Protein AF-A0A2N5G0T4-F1 (afdb_monomer_lite)

Sequence (77 aa):
MSECQLNHSAEDVKNKYEQQKEHLPSQLQPLMEEFLQKEHTQEILNDVFHLLKKYDLASEDEKEERERRLYLVVNNV

Foldseek 3Di:
DDPDPDQDDLVLLVVLCVVCVVVDDPVLVVLNVVQSVDDDDSVLSVLSSVLSVCLVVDDPVSVVVSNVVSCVSSVVD

pLDDT: mean 90.48, std 10.21, range [45.75, 96.19]

Radius of gyration: 11.41 Å; chains: 1; bounding box: 26×26×27 Å

Structure (mmCIF, N/CA/C/O backbone):
data_AF-A0A2N5G0T4-F1
#
_entry.id   AF-A0A2N5G0T4-F1
#
loop_
_atom_site.group_PDB
_atom_site.id
_atom_site.type_symbol
_atom_site.label_atom_id
_atom_site.label_alt_id
_atom_site.label_comp_id
_atom_site.label_asym_id
_atom_site.label_entity_id
_atom_site.label_seq_id
_atom_site.pdbx_PDB_ins_code
_atom_site.Cartn_x
_atom_site.Cartn_y
_atom_site.Cartn_z
_atom_site.occupancy
_atom_site.B_iso_or_equiv
_atom_site.auth_seq_id
_atom_site.auth_comp_id
_atom_site.auth_asym_id
_atom_site.auth_atom_id
_atom_site.pdbx_PDB_model_num
ATOM 1 N N . MET A 1 1 ? 2.170 -16.831 -2.939 1.00 46.28 1 MET A N 1
ATOM 2 C CA . MET A 1 1 ? 1.693 -16.050 -1.783 1.00 46.28 1 MET A CA 1
ATOM 3 C C . MET A 1 1 ? 2.512 -16.515 -0.597 1.00 46.28 1 MET A C 1
ATOM 5 O O . MET A 1 1 ? 2.358 -17.654 -0.184 1.00 46.28 1 MET A O 1
ATOM 9 N N . SER A 1 2 ? 3.515 -15.738 -0.190 1.00 45.75 2 SER A N 1
ATOM 10 C CA . SER A 1 2 ? 4.329 -16.085 0.979 1.00 45.75 2 SER A CA 1
ATOM 11 C C . SER A 1 2 ? 3.451 -15.979 2.218 1.00 45.75 2 SER A C 1
ATOM 13 O O . SER A 1 2 ? 2.803 -14.954 2.397 1.00 45.75 2 SER A O 1
ATOM 15 N N . GLU A 1 3 ? 3.430 -17.016 3.049 1.00 52.81 3 GLU A N 1
ATOM 16 C CA . GLU A 1 3 ? 2.785 -16.975 4.360 1.00 52.81 3 GLU A CA 1
ATOM 17 C C . GLU A 1 3 ? 3.424 -15.845 5.174 1.00 52.81 3 GLU A C 1
ATOM 19 O O . GLU A 1 3 ? 4.582 -15.934 5.596 1.00 52.81 3 GLU A O 1
ATOM 24 N N . CYS A 1 4 ? 2.707 -14.733 5.340 1.00 60.22 4 CYS A N 1
ATOM 25 C CA . CYS A 1 4 ? 3.129 -13.710 6.277 1.00 60.22 4 CYS A CA 1
ATOM 26 C C . CYS A 1 4 ? 2.921 -14.266 7.679 1.00 60.22 4 CYS A C 1
ATOM 28 O O . CYS A 1 4 ? 1.797 -14.534 8.087 1.00 60.22 4 CYS A O 1
ATOM 30 N N . GLN A 1 5 ? 4.006 -14.442 8.423 1.00 67.38 5 GLN A N 1
ATOM 31 C CA . GLN A 1 5 ? 3.936 -14.836 9.832 1.00 67.38 5 GLN A CA 1
ATOM 32 C C . GLN A 1 5 ? 3.591 -13.645 10.744 1.00 67.38 5 GLN A C 1
ATOM 34 O O . GLN A 1 5 ? 3.437 -13.814 11.951 1.00 67.38 5 GLN A O 1
ATOM 39 N N . LEU A 1 6 ? 3.502 -12.439 10.172 1.00 77.38 6 LEU A N 1
ATOM 40 C CA . LEU A 1 6 ? 3.196 -11.197 10.865 1.00 77.38 6 LEU A CA 1
ATOM 41 C C . LEU A 1 6 ? 1.865 -10.645 10.363 1.00 77.38 6 LEU A C 1
ATOM 43 O O . LEU A 1 6 ? 1.647 -10.510 9.162 1.00 77.38 6 LEU A O 1
ATOM 47 N N . ASN A 1 7 ? 1.010 -10.306 11.317 1.00 87.00 7 ASN A N 1
ATOM 48 C CA . ASN A 1 7 ? -0.243 -9.610 11.091 1.00 87.00 7 ASN A CA 1
ATOM 49 C C . ASN A 1 7 ? 0.040 -8.113 10.956 1.00 87.00 7 ASN A C 1
ATOM 51 O O . ASN A 1 7 ? 0.536 -7.497 11.903 1.00 87.00 7 ASN A O 1
ATOM 55 N N . HIS A 1 8 ? -0.242 -7.548 9.784 1.00 89.50 8 HIS A N 1
ATOM 56 C CA . HIS A 1 8 ? -0.079 -6.122 9.533 1.00 89.50 8 HIS A CA 1
ATOM 57 C C . HIS A 1 8 ? -1.300 -5.347 10.030 1.00 89.50 8 HIS A C 1
ATOM 59 O O . HIS A 1 8 ? -2.448 -5.663 9.716 1.00 89.50 8 HIS A O 1
ATOM 65 N N . SER A 1 9 ? -1.045 -4.303 10.811 1.00 92.62 9 SER A N 1
ATOM 66 C CA . SER A 1 9 ? -2.084 -3.376 11.250 1.00 92.62 9 SER A CA 1
ATOM 67 C C . SER A 1 9 ? -2.494 -2.424 10.118 1.00 92.62 9 SER A C 1
ATOM 69 O O . SER A 1 9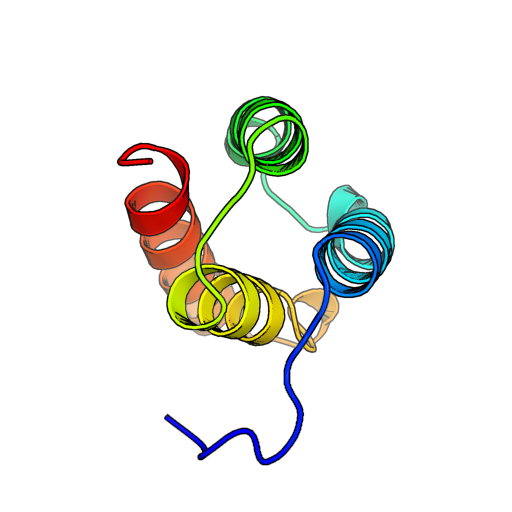 ? -1.762 -2.227 9.147 1.00 92.62 9 SER A O 1
ATOM 71 N N . ALA A 1 10 ? -3.647 -1.764 10.260 1.00 92.38 10 ALA A N 1
ATOM 72 C CA . ALA A 1 10 ? -4.042 -0.687 9.348 1.00 92.38 10 ALA A CA 1
ATOM 73 C C . ALA A 1 10 ? -3.004 0.453 9.313 1.00 92.38 10 ALA A C 1
ATOM 75 O O . ALA A 1 10 ? -2.789 1.068 8.270 1.00 92.38 10 ALA A O 1
ATOM 76 N N . GLU A 1 11 ? -2.308 0.696 10.428 1.00 93.94 11 GLU A N 1
ATOM 77 C CA . GLU A 1 11 ? -1.213 1.663 10.503 1.00 93.94 11 GLU A CA 1
ATOM 78 C C . GLU A 1 11 ? 0.003 1.219 9.674 1.00 93.94 11 GLU A C 1
ATOM 80 O O . GLU A 1 11 ? 0.577 2.032 8.949 1.00 93.94 11 GLU A O 1
ATOM 85 N N . ASP A 1 12 ? 0.352 -0.071 9.687 1.00 94.94 12 ASP A N 1
ATOM 86 C CA . ASP A 1 12 ? 1.418 -0.613 8.834 1.00 94.94 12 ASP A CA 1
ATOM 87 C C . ASP A 1 12 ? 1.089 -0.455 7.349 1.00 94.94 12 ASP A C 1
ATOM 89 O O . ASP A 1 12 ? 1.952 -0.060 6.558 1.00 94.94 12 ASP A O 1
ATOM 93 N N . VAL A 1 13 ? -0.165 -0.732 6.971 1.00 95.19 13 VAL A N 1
ATOM 94 C CA . VAL A 1 13 ? -0.652 -0.547 5.597 1.00 95.19 13 VAL A CA 1
ATOM 95 C C . VAL A 1 13 ? -0.602 0.925 5.208 1.00 95.19 13 VAL A C 1
ATOM 97 O O . VAL A 1 13 ? -0.087 1.246 4.139 1.00 95.19 13 VAL A O 1
ATOM 100 N N . LYS A 1 14 ? -1.050 1.832 6.082 1.00 95.56 14 LYS A N 1
ATOM 101 C CA . LYS A 1 14 ? -0.981 3.279 5.847 1.00 95.56 14 LYS A CA 1
ATOM 102 C C . LYS A 1 14 ? 0.456 3.756 5.655 1.00 95.56 14 LYS A C 1
ATOM 104 O O . LYS A 1 14 ? 0.756 4.414 4.665 1.00 95.56 14 LYS A O 1
ATOM 109 N N . ASN A 1 15 ? 1.360 3.381 6.558 1.00 96.19 15 ASN A N 1
ATOM 110 C CA . ASN A 1 15 ? 2.777 3.736 6.464 1.00 96.19 15 ASN A CA 1
ATOM 111 C C . ASN A 1 15 ? 3.402 3.198 5.172 1.00 96.19 15 ASN A C 1
ATOM 113 O O . ASN A 1 15 ? 4.227 3.864 4.545 1.00 96.19 15 ASN A O 1
ATOM 117 N N . LYS A 1 16 ? 2.998 1.995 4.751 1.00 95.31 16 LYS A N 1
ATOM 118 C CA . LYS A 1 16 ? 3.442 1.405 3.490 1.00 95.31 16 LYS A CA 1
ATOM 119 C C . LYS A 1 16 ? 2.875 2.145 2.279 1.00 95.31 16 LYS A C 1
ATOM 121 O O . LYS A 1 16 ? 3.620 2.374 1.334 1.00 95.31 16 LYS A O 1
ATOM 126 N N . TYR A 1 17 ? 1.602 2.524 2.312 1.00 95.81 17 TYR A N 1
ATOM 127 C CA . TYR A 1 17 ? 0.962 3.309 1.262 1.00 95.81 17 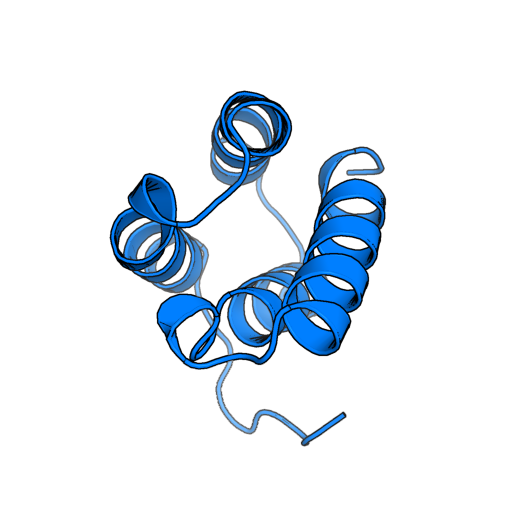TYR A CA 1
ATOM 128 C C . TYR A 1 17 ? 1.660 4.655 1.078 1.00 95.81 17 TYR A C 1
ATOM 130 O O . TYR A 1 17 ? 2.068 4.955 -0.036 1.00 95.81 17 TYR A O 1
ATOM 138 N N . GLU A 1 18 ? 1.902 5.413 2.150 1.00 95.25 18 GLU A N 1
ATOM 139 C CA . GLU A 1 18 ? 2.586 6.713 2.064 1.00 95.25 18 GLU A CA 1
ATOM 140 C C . GLU A 1 18 ? 3.994 6.594 1.452 1.00 95.25 18 GLU A C 1
ATOM 142 O O . GLU A 1 18 ? 4.380 7.422 0.633 1.00 95.25 18 GLU A O 1
ATOM 147 N N . GLN A 1 19 ? 4.738 5.520 1.756 1.00 95.19 19 GLN A N 1
ATOM 148 C CA . GLN A 1 19 ? 6.049 5.247 1.139 1.00 95.19 19 GLN A CA 1
ATOM 149 C C . GLN A 1 19 ? 5.978 4.991 -0.372 1.00 95.19 19 GLN A C 1
ATOM 151 O O . GLN A 1 19 ? 6.972 5.160 -1.068 1.00 95.19 19 GLN A O 1
ATOM 156 N N . GLN A 1 20 ? 4.840 4.505 -0.864 1.00 94.69 20 GLN A N 1
ATOM 157 C CA . GLN A 1 20 ? 4.657 4.080 -2.253 1.00 94.69 20 GLN A CA 1
ATOM 158 C C . GLN A 1 20 ? 3.759 5.043 -3.040 1.00 94.69 20 GLN A C 1
ATOM 160 O O . GLN A 1 20 ? 3.662 4.924 -4.258 1.00 94.69 20 GLN A O 1
ATOM 165 N N . LYS A 1 21 ? 3.122 6.010 -2.368 1.00 93.31 21 LYS A N 1
ATOM 166 C CA . LYS A 1 21 ? 2.107 6.918 -2.918 1.00 93.31 21 LYS A CA 1
ATOM 167 C C . LYS A 1 21 ? 2.588 7.664 -4.158 1.00 93.31 21 LYS A C 1
ATOM 169 O O . LYS A 1 21 ? 1.823 7.811 -5.104 1.00 93.31 21 LYS A O 1
ATOM 174 N N . GLU A 1 22 ? 3.853 8.080 -4.174 1.00 93.00 22 GLU A N 1
ATOM 175 C CA . GLU A 1 22 ? 4.469 8.779 -5.310 1.00 93.00 22 GLU A CA 1
ATOM 176 C C . GLU A 1 22 ? 4.672 7.882 -6.541 1.00 93.00 22 GLU A C 1
ATOM 178 O O . GLU A 1 22 ? 4.739 8.379 -7.664 1.00 93.00 22 GLU A O 1
ATOM 183 N N . HIS A 1 23 ? 4.748 6.565 -6.344 1.00 92.94 23 HIS A N 1
ATOM 184 C CA . HIS A 1 23 ? 4.892 5.577 -7.412 1.00 92.94 23 HIS A CA 1
ATOM 185 C C . HIS A 1 23 ? 3.549 4.989 -7.858 1.00 92.94 23 HIS A C 1
ATOM 187 O O . HIS A 1 23 ? 3.472 4.394 -8.932 1.00 92.94 23 HIS A O 1
ATOM 193 N N . LEU A 1 24 ? 2.502 5.126 -7.042 1.00 92.38 24 LEU A N 1
ATOM 194 C CA . LEU A 1 24 ? 1.181 4.587 -7.336 1.00 92.38 24 LEU A CA 1
ATOM 195 C C . LEU A 1 24 ? 0.413 5.463 -8.340 1.00 92.38 24 LEU A C 1
ATOM 197 O O . LEU A 1 24 ? 0.475 6.695 -8.274 1.00 92.38 24 LEU A O 1
ATOM 201 N N . PRO A 1 25 ? -0.408 4.850 -9.210 1.00 92.56 25 PRO A N 1
ATOM 202 C CA . PRO A 1 25 ? -1.342 5.573 -10.060 1.00 92.56 25 PRO A CA 1
ATOM 203 C C . PRO A 1 25 ? -2.263 6.491 -9.259 1.00 92.56 25 PRO A C 1
ATOM 205 O O . PRO A 1 25 ? -2.847 6.090 -8.249 1.00 92.56 25 PRO A O 1
ATOM 208 N N . SER A 1 26 ? -2.492 7.696 -9.777 1.00 90.31 26 SER A N 1
ATOM 209 C CA . SER A 1 26 ? -3.399 8.679 -9.172 1.00 90.31 26 SER A CA 1
ATOM 210 C C . SER A 1 26 ? -4.820 8.144 -8.959 1.00 90.31 26 SER A C 1
ATOM 212 O O . SER A 1 26 ? -5.476 8.523 -7.995 1.00 90.31 26 SER A O 1
ATOM 214 N N . GLN A 1 27 ? -5.278 7.214 -9.803 1.00 91.31 27 GLN A N 1
ATOM 215 C CA . GLN A 1 27 ? -6.586 6.560 -9.681 1.00 91.31 27 GLN A CA 1
ATOM 216 C C . GLN A 1 27 ? -6.735 5.671 -8.432 1.00 91.31 27 GLN A C 1
ATOM 218 O O . GLN A 1 27 ? -7.849 5.498 -7.947 1.00 91.31 27 GLN A O 1
ATOM 223 N N . LEU A 1 28 ? -5.638 5.112 -7.901 1.00 92.69 28 LEU A N 1
ATOM 224 C CA . LEU A 1 28 ? -5.672 4.256 -6.706 1.00 92.69 28 LEU A CA 1
ATOM 225 C C . LEU A 1 28 ? -5.636 5.062 -5.405 1.00 92.69 28 LEU A C 1
ATOM 227 O O . LEU A 1 28 ? -6.059 4.554 -4.370 1.00 92.69 28 LEU A O 1
ATOM 231 N N . GLN A 1 29 ? -5.163 6.309 -5.445 1.00 92.50 29 GLN A N 1
ATOM 232 C CA . GLN A 1 29 ? -5.039 7.155 -4.258 1.00 92.50 29 GLN A CA 1
ATOM 233 C C . GLN A 1 29 ? -6.369 7.392 -3.520 1.00 92.50 29 GLN A C 1
ATOM 235 O O . GLN A 1 29 ? -6.412 7.115 -2.322 1.00 92.50 29 GLN A O 1
ATOM 240 N N . PRO A 1 30 ? -7.469 7.829 -4.174 1.00 93.81 30 PRO A N 1
ATOM 241 C CA . PRO A 1 30 ? -8.737 8.036 -3.472 1.00 93.81 30 PRO A CA 1
ATOM 242 C C . PRO A 1 30 ? -9.313 6.729 -2.913 1.00 93.81 30 PRO A C 1
ATOM 244 O O . PRO A 1 30 ? -9.858 6.722 -1.813 1.00 93.81 30 PRO A O 1
ATOM 247 N N . LEU A 1 31 ? -9.130 5.611 -3.625 1.00 94.25 31 LEU A N 1
ATOM 248 C CA . LEU A 1 31 ? -9.570 4.296 -3.156 1.00 94.25 31 LEU A CA 1
ATOM 249 C C . LEU A 1 31 ? -8.763 3.833 -1.935 1.00 94.25 31 LEU A C 1
ATOM 251 O O . LEU A 1 31 ? -9.324 3.231 -1.026 1.00 94.25 31 LEU A O 1
ATOM 255 N N . MET A 1 32 ? -7.459 4.136 -1.877 1.00 94.38 32 MET A N 1
ATOM 256 C CA . MET A 1 32 ? -6.634 3.865 -0.691 1.00 94.38 32 MET A CA 1
ATOM 257 C C . MET A 1 32 ? -7.041 4.712 0.494 1.00 94.38 32 MET A C 1
ATOM 259 O O . MET A 1 32 ? -7.085 4.213 1.615 1.00 94.38 32 MET A O 1
ATOM 263 N N . GLU A 1 33 ? -7.335 5.984 0.265 1.00 93.44 33 GLU A N 1
ATOM 264 C CA . GLU A 1 33 ? -7.766 6.870 1.337 1.00 93.44 33 GLU A CA 1
ATOM 265 C C . GLU A 1 33 ? -9.114 6.420 1.920 1.00 93.44 33 GLU A C 1
ATOM 267 O O . GLU A 1 33 ? -9.251 6.395 3.141 1.00 93.44 33 GLU A O 1
ATOM 272 N N . GLU A 1 34 ? -10.063 5.971 1.089 1.00 93.75 34 GLU A N 1
ATOM 273 C CA . GLU A 1 34 ? -11.317 5.367 1.562 1.00 93.75 34 GLU A CA 1
ATOM 274 C C . GLU A 1 34 ? -11.076 4.031 2.282 1.00 93.75 34 GLU A C 1
ATOM 276 O O . GLU A 1 34 ? -11.606 3.805 3.372 1.00 93.75 34 GLU A O 1
ATOM 281 N N . PHE A 1 35 ? -10.240 3.162 1.709 1.00 94.69 35 PHE A N 1
ATOM 282 C CA . PHE A 1 35 ? -9.861 1.887 2.312 1.00 94.69 35 PHE A CA 1
ATOM 283 C C . PHE A 1 35 ? -9.319 2.087 3.733 1.00 94.69 35 PHE A C 1
ATOM 285 O O . PHE A 1 35 ? -9.795 1.455 4.670 1.00 94.69 35 PHE A O 1
ATOM 292 N N . LEU A 1 36 ? -8.382 3.017 3.922 1.00 93.44 36 LEU A N 1
ATOM 293 C CA . L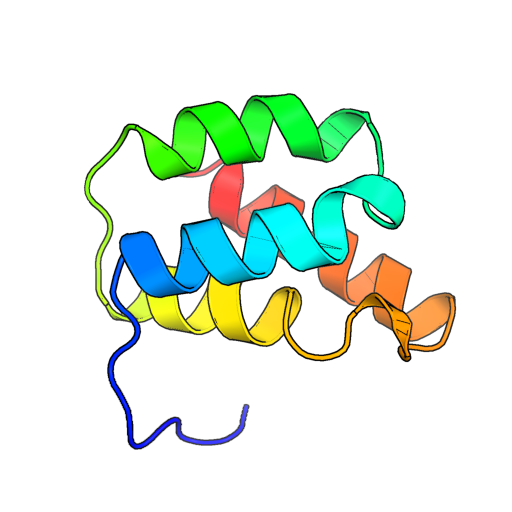EU A 1 36 ? -7.741 3.282 5.213 1.00 93.44 36 LEU A CA 1
ATOM 294 C C . LEU A 1 36 ? -8.672 3.915 6.263 1.00 93.44 36 LEU A C 1
ATOM 296 O O . LEU A 1 36 ? -8.296 3.982 7.433 1.00 93.44 36 LEU A O 1
ATOM 300 N N . GLN A 1 37 ? -9.858 4.394 5.873 1.00 92.94 37 GLN A N 1
ATOM 301 C CA . GLN A 1 37 ? -10.866 4.927 6.799 1.00 92.94 37 GLN A CA 1
ATOM 302 C C . GLN A 1 37 ? -11.796 3.850 7.372 1.00 92.94 37 GLN A C 1
ATOM 304 O O . GLN A 1 37 ? -12.482 4.112 8.362 1.00 92.94 37 GLN A O 1
ATOM 309 N N . LYS A 1 38 ? -11.836 2.658 6.769 1.00 91.75 38 LYS A N 1
ATOM 310 C CA . LYS A 1 38 ? -12.670 1.534 7.212 1.00 91.75 38 LYS A CA 1
ATOM 311 C C . LYS A 1 38 ? -11.835 0.516 7.994 1.00 91.75 38 LYS A C 1
ATOM 313 O O . LYS A 1 38 ? -10.629 0.384 7.793 1.00 91.75 38 LYS A O 1
ATOM 318 N N . GLU A 1 39 ? -12.488 -0.227 8.883 1.00 90.88 39 GLU A N 1
ATOM 319 C CA . GLU A 1 39 ? -11.875 -1.403 9.503 1.00 90.88 39 GLU A CA 1
ATOM 320 C C . GLU A 1 39 ? -11.929 -2.589 8.535 1.00 90.88 39 GLU A C 1
ATOM 322 O O . GLU A 1 39 ? -12.984 -2.900 7.985 1.00 90.88 39 GLU A O 1
ATOM 327 N N . HIS A 1 40 ? -10.795 -3.270 8.363 1.00 93.31 40 HIS A N 1
ATOM 328 C CA . HIS A 1 40 ? -10.660 -4.427 7.476 1.00 93.31 40 HIS A CA 1
ATOM 329 C C . HIS A 1 40 ? -10.172 -5.654 8.232 1.00 93.31 40 HIS A C 1
ATOM 331 O O . HIS A 1 40 ? -9.535 -5.560 9.285 1.00 93.31 40 HIS A O 1
ATOM 337 N N . THR A 1 41 ? -10.444 -6.829 7.669 1.00 92.44 41 THR A N 1
ATOM 338 C CA . THR A 1 41 ? -9.920 -8.083 8.209 1.00 92.44 41 THR A CA 1
ATOM 339 C C . THR A 1 41 ? -8.400 -8.147 8.050 1.00 92.44 41 THR A C 1
ATOM 341 O O . THR A 1 41 ? -7.809 -7.517 7.173 1.00 92.44 41 THR A O 1
ATOM 344 N N . GLN A 1 42 ? -7.752 -8.953 8.892 1.00 91.50 42 GLN A N 1
ATOM 345 C CA . 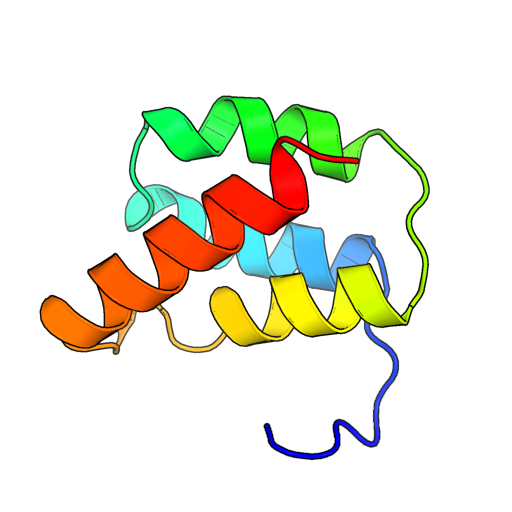GLN A 1 42 ? -6.305 -9.176 8.813 1.00 91.50 42 GLN A CA 1
ATOM 346 C C . GLN A 1 42 ? -5.865 -9.731 7.455 1.00 91.50 42 GLN A C 1
ATOM 348 O O . GLN A 1 42 ? -4.803 -9.369 6.965 1.00 91.50 42 GLN A O 1
ATOM 353 N N . GLU A 1 43 ? -6.693 -10.569 6.830 1.00 90.69 43 GLU A N 1
ATOM 354 C CA . GLU A 1 43 ? -6.444 -11.107 5.490 1.00 90.69 43 GLU A CA 1
ATOM 355 C C . GLU A 1 43 ? -6.313 -9.983 4.456 1.00 90.69 43 GLU A C 1
ATOM 357 O O . GLU A 1 43 ? -5.299 -9.889 3.769 1.00 90.69 43 GLU A O 1
ATOM 362 N N . ILE A 1 44 ? -7.276 -9.056 4.438 1.00 92.75 44 ILE A N 1
ATOM 363 C CA . ILE A 1 44 ? -7.281 -7.921 3.512 1.00 92.75 44 ILE A CA 1
ATOM 364 C C . ILE A 1 44 ? -6.100 -6.979 3.793 1.00 92.75 44 ILE A C 1
ATOM 366 O O . ILE A 1 44 ? -5.415 -6.550 2.865 1.00 92.75 44 ILE A O 1
ATOM 370 N N . LEU A 1 45 ? -5.825 -6.670 5.066 1.00 94.25 45 LEU A N 1
ATOM 371 C CA . LEU A 1 45 ? -4.692 -5.816 5.443 1.00 94.25 45 LEU A CA 1
ATOM 372 C C . LEU A 1 45 ? -3.351 -6.423 5.009 1.00 94.25 45 LEU A C 1
ATOM 374 O O . LEU A 1 45 ? -2.502 -5.716 4.462 1.00 94.25 45 LEU A O 1
ATOM 378 N N . ASN A 1 46 ? -3.174 -7.731 5.202 1.00 93.19 46 ASN A N 1
ATOM 379 C CA . ASN A 1 46 ? -1.972 -8.443 4.780 1.00 93.19 46 ASN A CA 1
ATOM 380 C C . ASN A 1 46 ? -1.828 -8.432 3.253 1.00 93.19 46 ASN A C 1
ATOM 382 O O . ASN A 1 46 ? -0.745 -8.128 2.744 1.00 93.19 46 ASN A O 1
ATOM 386 N N . ASP A 1 47 ? -2.908 -8.697 2.519 1.00 93.25 47 ASP A N 1
ATOM 387 C CA . ASP A 1 47 ? -2.898 -8.689 1.056 1.00 93.25 47 ASP A CA 1
ATOM 388 C C . ASP A 1 47 ? -2.520 -7.315 0.499 1.00 93.25 47 ASP A C 1
ATOM 390 O O . ASP A 1 47 ? -1.585 -7.207 -0.303 1.00 93.25 47 ASP A O 1
ATOM 394 N N . VAL A 1 48 ? -3.166 -6.246 0.975 1.00 94.81 48 VAL A N 1
ATOM 395 C CA . VAL A 1 48 ? -2.848 -4.874 0.549 1.00 94.81 48 VAL A CA 1
ATOM 396 C C . VAL A 1 48 ? -1.400 -4.5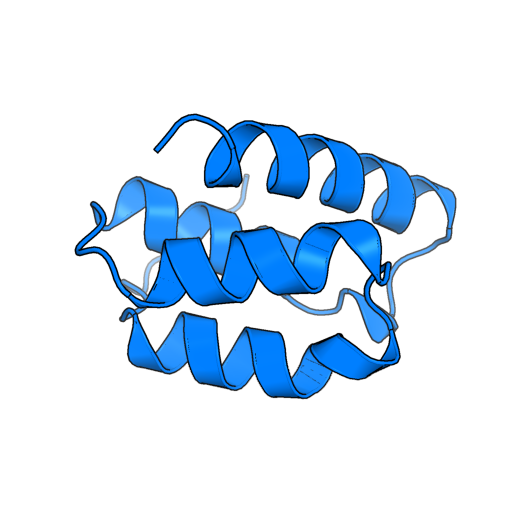23 0.897 1.00 94.81 48 VAL A C 1
ATOM 398 O O . VAL A 1 48 ? -0.669 -4.012 0.044 1.00 94.81 48 VAL A O 1
ATOM 401 N N . PHE A 1 49 ? -0.927 -4.861 2.101 1.00 95.19 49 PHE A N 1
ATOM 402 C CA . PHE A 1 49 ? 0.468 -4.631 2.485 1.00 95.19 49 PHE A CA 1
ATOM 403 C C . PHE A 1 49 ? 1.452 -5.323 1.532 1.00 95.19 49 PHE A C 1
ATOM 405 O O . PHE A 1 49 ? 2.450 -4.728 1.117 1.00 95.19 49 PHE A O 1
ATOM 412 N N . HIS A 1 50 ? 1.191 -6.580 1.165 1.00 93.44 50 HIS A N 1
ATOM 413 C CA . HIS A 1 50 ? 2.055 -7.340 0.265 1.00 93.44 50 HIS A CA 1
ATOM 414 C C . HIS A 1 50 ? 2.065 -6.801 -1.158 1.00 93.44 50 HIS A C 1
ATOM 416 O O . HIS A 1 50 ? 3.129 -6.782 -1.782 1.00 93.44 50 HIS A O 1
ATOM 422 N N . LEU A 1 51 ? 0.921 -6.333 -1.654 1.00 94.56 51 LEU A N 1
ATOM 423 C CA . LEU A 1 51 ? 0.834 -5.700 -2.966 1.00 94.56 51 LEU A CA 1
ATOM 424 C C . LEU A 1 51 ? 1.661 -4.407 -3.015 1.00 94.56 51 LEU A C 1
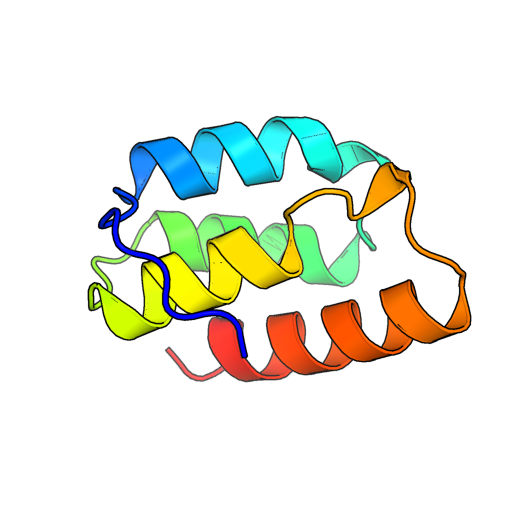ATOM 426 O O . LEU A 1 51 ? 2.380 -4.176 -3.990 1.00 94.56 51 LEU A O 1
ATOM 430 N N . LEU A 1 52 ? 1.652 -3.624 -1.933 1.00 95.06 52 LEU A N 1
ATOM 431 C CA . LEU A 1 52 ? 2.452 -2.402 -1.804 1.00 95.06 52 LEU A CA 1
ATOM 432 C C . LEU A 1 52 ? 3.941 -2.670 -1.499 1.00 95.06 52 LEU A C 1
ATOM 434 O O . LEU A 1 52 ? 4.808 -1.835 -1.754 1.00 95.06 52 LEU A O 1
ATOM 438 N N . LYS A 1 53 ? 4.286 -3.829 -0.932 1.00 93.56 53 LYS A N 1
ATOM 439 C CA . LYS A 1 53 ? 5.658 -4.151 -0.508 1.00 93.56 53 LYS A CA 1
ATOM 440 C C . LYS A 1 53 ? 6.624 -4.195 -1.695 1.00 93.56 53 LYS A C 1
ATOM 442 O O . LYS A 1 53 ? 6.523 -5.084 -2.536 1.00 93.56 53 LYS A O 1
ATOM 447 N N . LYS A 1 54 ? 7.647 -3.331 -1.693 1.00 92.50 54 LYS A N 1
ATOM 448 C CA . LYS A 1 54 ? 8.642 -3.211 -2.781 1.00 92.50 54 LYS A CA 1
ATOM 449 C C . LYS A 1 54 ? 7.994 -2.890 -4.139 1.00 92.50 54 LYS A C 1
ATOM 451 O O . LYS A 1 54 ? 8.429 -3.424 -5.155 1.00 92.50 54 LYS A O 1
ATOM 456 N N . TYR A 1 55 ? 6.905 -2.121 -4.144 1.00 94.00 55 TYR A N 1
ATOM 457 C CA . TYR A 1 55 ? 6.212 -1.733 -5.373 1.00 94.00 55 TYR A CA 1
ATOM 458 C C . TYR A 1 55 ? 7.082 -0.805 -6.240 1.00 94.00 55 TYR A C 1
ATOM 460 O O . TYR A 1 55 ? 7.205 -1.006 -7.444 1.00 94.00 55 TYR A O 1
ATOM 468 N N . ASP A 1 56 ? 7.780 0.132 -5.605 1.00 93.12 56 ASP A N 1
ATOM 469 C CA . ASP A 1 56 ? 8.814 0.996 -6.179 1.00 93.12 56 ASP A CA 1
ATOM 470 C C . ASP A 1 56 ? 9.910 0.234 -6.944 1.00 93.12 56 ASP A C 1
ATOM 472 O O . ASP A 1 56 ? 10.421 0.727 -7.949 1.00 93.12 56 ASP A O 1
ATOM 476 N N . LEU A 1 57 ? 10.239 -0.983 -6.499 1.00 94.69 57 LEU A N 1
ATOM 477 C CA . LEU A 1 57 ? 11.272 -1.838 -7.095 1.00 94.69 57 LEU A CA 1
ATOM 478 C C . LEU A 1 57 ? 10.726 -2.900 -8.061 1.00 94.69 57 LEU A C 1
ATOM 480 O O . LEU A 1 57 ? 11.515 -3.671 -8.608 1.00 94.69 57 LEU A O 1
ATOM 484 N N . ALA A 1 58 ? 9.407 -2.995 -8.223 1.00 94.31 58 ALA A N 1
ATOM 485 C CA . ALA A 1 58 ? 8.783 -3.975 -9.105 1.00 94.31 58 ALA A CA 1
ATOM 486 C C . ALA A 1 58 ? 8.981 -3.587 -10.581 1.00 94.31 58 ALA A C 1
ATOM 488 O O . ALA A 1 58 ? 9.101 -2.403 -10.912 1.00 94.31 58 ALA A O 1
ATOM 489 N N . SER A 1 59 ? 9.018 -4.577 -11.476 1.00 95.81 59 SER A N 1
ATOM 490 C CA . SER A 1 59 ? 8.993 -4.300 -12.920 1.00 95.81 59 SER A CA 1
ATOM 491 C C . SER A 1 59 ? 7.643 -3.703 -13.333 1.00 95.81 59 SER A C 1
ATOM 493 O O . SER A 1 59 ? 6.665 -3.820 -12.600 1.00 95.81 59 SER A O 1
ATOM 495 N N . GLU A 1 60 ? 7.558 -3.085 -14.510 1.00 93.50 60 GLU A N 1
ATOM 496 C CA . GLU A 1 60 ? 6.288 -2.518 -14.993 1.00 93.50 60 GLU A CA 1
ATOM 497 C C . GLU A 1 60 ? 5.177 -3.582 -15.087 1.00 93.50 60 GLU A C 1
ATOM 499 O O . GLU A 1 60 ? 4.080 -3.358 -14.586 1.00 93.50 60 GLU A O 1
ATOM 504 N N . ASP A 1 61 ? 5.484 -4.785 -15.586 1.00 94.56 61 ASP A N 1
ATOM 505 C CA . ASP A 1 61 ? 4.521 -5.898 -15.635 1.00 94.56 61 ASP A CA 1
ATOM 506 C C . ASP A 1 61 ? 4.024 -6.306 -14.232 1.00 94.56 61 ASP A C 1
ATOM 508 O O . ASP A 1 61 ? 2.833 -6.561 -14.020 1.00 94.56 61 ASP A O 1
ATOM 512 N N . GLU A 1 62 ? 4.931 -6.357 -13.249 1.00 94.50 62 GLU A N 1
ATOM 513 C CA . GLU A 1 62 ? 4.588 -6.670 -11.858 1.00 94.50 62 GLU A CA 1
ATOM 514 C C . GLU A 1 62 ? 3.785 -5.544 -11.201 1.00 94.50 62 GLU A C 1
ATOM 516 O O . GLU A 1 62 ? 2.866 -5.822 -10.424 1.00 94.50 62 GLU A O 1
ATOM 521 N N . LYS A 1 63 ? 4.121 -4.281 -11.492 1.00 94.88 63 LYS A N 1
ATOM 522 C CA . LYS A 1 63 ? 3.359 -3.116 -11.032 1.00 94.88 63 LYS A CA 1
ATOM 523 C C . LYS A 1 63 ? 1.943 -3.184 -11.565 1.00 94.88 63 LYS A C 1
ATOM 525 O O . LYS A 1 63 ? 1.022 -3.147 -10.759 1.00 94.88 63 LYS A O 1
ATOM 530 N N . GLU A 1 64 ? 1.751 -3.409 -12.862 1.00 94.44 64 GLU A N 1
ATOM 531 C CA . GLU A 1 64 ? 0.414 -3.538 -13.441 1.00 94.44 64 GLU A CA 1
ATOM 532 C C . GLU A 1 64 ? -0.398 -4.674 -12.799 1.00 94.44 64 GLU A C 1
ATOM 534 O O . GLU A 1 64 ? -1.592 -4.526 -12.526 1.00 94.44 64 GLU A O 1
ATOM 539 N N . GLU A 1 65 ? 0.218 -5.832 -12.538 1.00 94.69 65 GLU A N 1
ATOM 540 C CA . GLU A 1 65 ? -0.467 -6.933 -11.854 1.00 94.69 65 GLU A CA 1
ATOM 541 C C . GLU A 1 65 ? -0.884 -6.542 -10.431 1.00 94.69 65 GLU A C 1
ATOM 543 O O . GLU A 1 65 ? -2.011 -6.829 -10.007 1.00 94.69 65 GLU A O 1
ATOM 548 N N . ARG A 1 66 ? 0.002 -5.860 -9.700 1.00 95.19 66 ARG A N 1
ATOM 549 C CA . ARG A 1 66 ? -0.281 -5.364 -8.350 1.00 95.19 66 ARG A CA 1
ATOM 550 C C . ARG A 1 66 ? -1.349 -4.288 -8.357 1.00 95.19 66 ARG A C 1
ATOM 552 O O . ARG A 1 66 ? -2.237 -4.354 -7.519 1.00 95.19 66 ARG A O 1
ATOM 559 N N . GLU A 1 67 ? -1.307 -3.350 -9.295 1.00 95.00 67 GLU A N 1
ATOM 560 C CA . GLU A 1 67 ? -2.313 -2.303 -9.467 1.00 95.00 67 GLU A CA 1
ATOM 561 C C . GLU A 1 67 ? -3.692 -2.907 -9.735 1.00 95.00 67 GLU A C 1
ATOM 563 O O . GLU A 1 67 ? -4.658 -2.543 -9.064 1.00 95.00 67 GLU A O 1
ATOM 568 N N . ARG A 1 68 ? -3.787 -3.885 -10.651 1.00 94.38 68 ARG A N 1
ATOM 569 C CA . ARG A 1 68 ? -5.038 -4.610 -10.925 1.00 94.38 68 ARG A CA 1
ATOM 570 C C . ARG A 1 68 ? -5.577 -5.288 -9.668 1.00 94.38 68 ARG A C 1
ATOM 572 O O . ARG A 1 68 ? -6.772 -5.208 -9.392 1.00 94.38 68 ARG A O 1
ATOM 579 N N . ARG A 1 69 ? -4.709 -5.941 -8.890 1.00 94.44 69 ARG A N 1
ATOM 580 C CA . ARG A 1 69 ? -5.107 -6.591 -7.631 1.00 94.44 69 ARG A CA 1
ATOM 581 C C . ARG A 1 69 ? -5.505 -5.590 -6.556 1.00 94.44 69 ARG A C 1
ATOM 583 O O . ARG A 1 69 ? -6.533 -5.795 -5.925 1.00 94.44 69 ARG A O 1
ATOM 590 N N . LEU A 1 70 ? -4.738 -4.515 -6.377 1.00 95.06 70 LEU A N 1
ATOM 591 C CA . LEU A 1 70 ? -5.057 -3.437 -5.443 1.00 95.06 70 LEU A CA 1
ATOM 592 C C . LEU A 1 70 ? -6.436 -2.887 -5.766 1.00 95.06 70 LEU A C 1
ATOM 594 O O . LEU A 1 70 ? -7.295 -2.900 -4.895 1.00 95.06 70 LEU A O 1
ATOM 598 N N . TYR A 1 71 ? -6.675 -2.516 -7.025 1.00 94.69 71 TYR A N 1
ATOM 599 C CA . TYR A 1 71 ? -7.967 -2.018 -7.482 1.00 94.69 71 TYR A CA 1
ATOM 600 C C . TYR A 1 71 ? -9.109 -2.974 -7.118 1.00 94.69 71 TYR A C 1
ATOM 602 O O . TYR A 1 71 ? -10.101 -2.550 -6.537 1.00 94.69 71 TYR A O 1
ATOM 610 N N . LEU A 1 72 ? -8.956 -4.272 -7.394 1.00 93.19 72 LEU A N 1
ATOM 611 C CA . LEU A 1 72 ? -9.974 -5.271 -7.063 1.00 93.19 72 LEU A CA 1
ATOM 612 C C . LEU A 1 72 ? -10.215 -5.410 -5.558 1.00 93.19 72 LEU A C 1
ATOM 614 O O . LEU A 1 72 ? -11.364 -5.549 -5.154 1.00 93.19 72 LEU A O 1
ATOM 618 N N . VAL A 1 73 ? -9.167 -5.399 -4.737 1.00 92.56 73 VAL A N 1
ATOM 619 C CA . VAL A 1 73 ? -9.316 -5.556 -3.285 1.00 92.56 73 VAL A CA 1
ATOM 620 C C . VAL A 1 73 ? -9.987 -4.323 -2.694 1.00 92.56 73 VAL A C 1
ATOM 622 O O . VAL A 1 73 ? -10.959 -4.442 -1.962 1.00 92.56 73 VAL A O 1
ATOM 625 N N . VAL A 1 74 ? -9.517 -3.132 -3.050 1.00 92.00 74 VAL A N 1
ATOM 626 C CA . VAL A 1 74 ? -9.900 -1.897 -2.353 1.00 92.00 74 VAL A CA 1
ATOM 627 C C . VAL A 1 74 ? -11.172 -1.245 -2.884 1.00 92.00 74 VAL A C 1
ATOM 629 O O . VAL A 1 74 ? -11.776 -0.440 -2.190 1.00 92.00 74 VAL A O 1
ATOM 632 N N . ASN A 1 75 ? -11.606 -1.614 -4.090 1.00 91.12 75 ASN A N 1
ATOM 633 C CA . ASN A 1 75 ? -12.883 -1.183 -4.651 1.00 91.12 75 ASN A CA 1
ATOM 634 C C . ASN A 1 75 ? -14.059 -2.068 -4.194 1.00 91.12 75 ASN A C 1
ATOM 636 O O . ASN A 1 75 ? -15.210 -1.687 -4.378 1.00 91.12 75 ASN A O 1
ATOM 640 N N . ASN A 1 76 ? -13.794 -3.258 -3.644 1.00 85.31 76 ASN A N 1
ATOM 641 C CA . ASN A 1 76 ? -14.828 -4.236 -3.282 1.00 85.31 76 ASN A CA 1
ATOM 642 C C . ASN A 1 76 ? -15.011 -4.403 -1.760 1.00 85.31 76 ASN A C 1
ATOM 644 O O . ASN A 1 76 ? -15.572 -5.414 -1.332 1.00 85.31 76 ASN A O 1
ATOM 648 N N . VAL A 1 77 ? -14.546 -3.438 -0.956 1.00 77.25 77 VAL A N 1
ATOM 649 C CA . VAL A 1 77 ? -14.565 -3.473 0.522 1.00 77.25 77 VAL A CA 1
ATOM 650 C C . VAL A 1 77 ? -15.268 -2.280 1.166 1.00 77.25 77 VAL A C 1
ATOM 652 O O . VAL A 1 77 ? -15.176 -1.129 0.673 1.00 77.25 77 VAL A O 1
#

Secondary structure (DSSP, 8-state):
----SSPPPHHHHHHHHHHHTTTS-TTHHHHHHHHTTS---HHHHHHHHHHHTT-TTS-HHHHHHHHHHHHHHHH--